Protein AF-A0AAU8L8Z5-F1 (afdb_monomer_lite)

Foldseek 3Di:
DDDPVVVVVVVVVVVVVVLLVVLVVWDPQCSVLLVQLAAQDAPVSNVVSLVVSLVSQLVVFDFPADADPVGPATFGARSGQRDAFPDPPDDHARRPPRNVCQCVVPPVHPHDPSSVVSVVNNVVNNVVVVVVVD

Sequence (134 aa):
MRSHENIIEDLKEELQVVYNEVLELAPQAFQEKLSLCSFNATKQEYILKKKELIDFILQKVEICQEPNDYQVSPRGYCPLCYRGADNAYDEGFIISEGLIRHLKGSHGARQCTIIKALDKIAQYYINLQKAKNA

pLDDT: mean 87.59, std 6.53, range [64.5, 95.56]

Radius of gyration: 17.77 Å; chains: 1; bounding box: 52×29×51 Å

Structure (mmCIF, N/CA/C/O backbone):
data_AF-A0AAU8L8Z5-F1
#
_entry.id   AF-A0AAU8L8Z5-F1
#
loop_
_atom_site.group_PDB
_atom_site.id
_atom_site.type_symbol
_atom_site.label_atom_id
_atom_site.label_alt_id
_atom_site.label_comp_id
_atom_site.label_asym_id
_atom_site.label_entity_id
_atom_site.label_seq_id
_atom_site.pdbx_PDB_ins_code
_atom_site.Cartn_x
_atom_site.Cartn_y
_atom_site.Cartn_z
_atom_site.occupancy
_atom_site.B_iso_or_equiv
_atom_site.auth_seq_id
_atom_site.auth_comp_id
_atom_site.auth_asym_id
_atom_site.auth_atom_id
_atom_site.pdbx_PDB_model_num
ATOM 1 N N . MET A 1 1 ? -34.980 -7.256 17.657 1.00 64.81 1 MET A N 1
ATOM 2 C CA . MET A 1 1 ? -34.322 -6.224 16.826 1.00 64.81 1 MET A CA 1
ATOM 3 C C . MET A 1 1 ? -32.893 -6.110 17.335 1.00 64.81 1 MET A C 1
ATOM 5 O O . MET A 1 1 ? -32.749 -5.924 18.537 1.00 64.81 1 MET A O 1
ATOM 9 N N . ARG A 1 2 ? -31.859 -6.348 16.512 1.00 72.94 2 ARG A N 1
ATOM 10 C CA . ARG A 1 2 ? -30.469 -6.144 16.973 1.00 72.94 2 ARG A CA 1
ATOM 11 C C . ARG A 1 2 ? -30.281 -4.658 17.295 1.00 72.94 2 ARG A C 1
ATOM 13 O O . ARG A 1 2 ? -30.848 -3.820 16.595 1.00 72.94 2 ARG A O 1
ATOM 20 N N . SER A 1 3 ? -29.545 -4.339 18.359 1.00 89.25 3 SER A N 1
ATOM 21 C CA . SER A 1 3 ? -29.152 -2.953 18.625 1.00 89.25 3 SER A CA 1
ATOM 22 C C . SER A 1 3 ? -28.206 -2.477 17.519 1.00 89.25 3 SER A C 1
ATOM 24 O O . SER A 1 3 ? -27.497 -3.281 16.909 1.00 89.25 3 SER A O 1
ATOM 26 N N . HIS A 1 4 ? -28.180 -1.171 17.254 1.00 88.00 4 HIS A N 1
ATOM 27 C CA . HIS A 1 4 ? -27.231 -0.602 16.293 1.00 88.00 4 HIS A CA 1
ATOM 28 C C . HIS A 1 4 ? -25.774 -0.871 16.693 1.00 88.00 4 HIS A C 1
ATOM 30 O O . HIS A 1 4 ? -24.934 -1.063 15.823 1.00 88.00 4 HIS A O 1
ATOM 36 N N . GLU A 1 5 ? -25.486 -0.940 17.993 1.00 87.50 5 GLU A N 1
ATOM 37 C CA . GLU A 1 5 ? -24.156 -1.267 18.513 1.00 87.50 5 GLU A CA 1
ATOM 38 C C . GLU A 1 5 ? -23.725 -2.682 18.122 1.00 87.50 5 GLU A C 1
ATOM 40 O O . GLU A 1 5 ? -22.620 -2.850 17.615 1.00 87.50 5 GLU A O 1
ATOM 45 N N . ASN A 1 6 ? -24.617 -3.672 18.238 1.00 89.75 6 ASN A N 1
ATOM 46 C CA . ASN A 1 6 ? -24.307 -5.042 17.824 1.00 89.75 6 ASN A CA 1
ATOM 47 C C . ASN A 1 6 ? -24.039 -5.120 16.314 1.00 89.75 6 ASN A C 1
ATOM 49 O O . ASN A 1 6 ? -23.115 -5.796 15.892 1.00 89.75 6 ASN A O 1
ATOM 53 N N . ILE A 1 7 ? -24.802 -4.379 15.500 1.00 92.38 7 ILE A N 1
ATOM 54 C CA . ILE A 1 7 ? -24.587 -4.333 14.044 1.00 92.38 7 ILE A CA 1
ATOM 55 C C . ILE A 1 7 ? -23.227 -3.703 13.705 1.00 92.38 7 ILE A C 1
ATOM 57 O O . ILE A 1 7 ? -22.555 -4.146 12.780 1.00 92.38 7 ILE A O 1
ATOM 61 N N . ILE A 1 8 ? -22.815 -2.662 14.433 1.00 88.06 8 ILE A N 1
ATOM 62 C CA . ILE A 1 8 ? -21.524 -2.001 14.207 1.00 88.06 8 ILE A CA 1
ATOM 63 C C . ILE A 1 8 ? -20.359 -2.927 14.563 1.00 88.06 8 ILE A C 1
ATOM 65 O O . ILE A 1 8 ? -19.369 -2.933 13.834 1.00 88.06 8 ILE A O 1
ATOM 69 N N . GLU A 1 9 ? -20.452 -3.681 15.660 1.00 87.25 9 GLU A N 1
ATOM 70 C CA . GLU A 1 9 ? -19.409 -4.647 16.024 1.00 87.25 9 GLU A CA 1
ATOM 71 C C . GLU A 1 9 ? -19.339 -5.803 15.018 1.00 87.25 9 GLU A C 1
ATOM 73 O O . GLU A 1 9 ? -18.253 -6.067 14.507 1.00 87.25 9 GLU A O 1
ATOM 78 N N . ASP A 1 10 ? -20.481 -6.375 14.617 1.00 90.12 10 ASP A N 1
ATOM 79 C CA . ASP A 1 10 ? -20.540 -7.420 13.583 1.00 90.12 10 ASP A CA 1
ATOM 80 C C . ASP A 1 10 ? -19.846 -6.950 12.280 1.00 90.12 10 ASP A C 1
ATOM 82 O O . ASP A 1 10 ? -18.988 -7.635 11.725 1.00 90.12 10 ASP A O 1
ATOM 86 N N . LEU A 1 11 ? -20.139 -5.726 11.816 1.00 90.00 11 LEU A N 1
ATOM 87 C CA . LEU A 1 11 ? -19.532 -5.164 10.600 1.00 90.00 11 LEU A CA 1
ATOM 88 C C . LEU A 1 11 ? -18.022 -4.915 10.725 1.00 90.00 11 LEU A C 1
ATOM 90 O O . LEU A 1 11 ? -17.305 -4.957 9.723 1.00 90.00 11 LEU A O 1
ATOM 94 N N . LYS A 1 12 ? -17.518 -4.616 11.928 1.00 84.94 12 LYS A N 1
ATOM 95 C CA . LYS A 1 12 ? -16.073 -4.460 12.156 1.00 84.94 12 LYS A CA 1
ATOM 96 C C . LYS A 1 12 ? -15.363 -5.801 12.064 1.00 84.94 12 LYS A C 1
ATOM 98 O O . LYS A 1 12 ? -14.292 -5.862 11.463 1.00 84.94 12 LYS A O 1
ATOM 103 N N . GLU A 1 13 ? -15.949 -6.844 12.644 1.00 88.19 13 GLU A N 1
ATOM 104 C CA . GLU A 1 13 ? -15.423 -8.205 12.551 1.00 88.19 13 GLU A CA 1
ATOM 105 C C . GLU A 1 13 ? -15.405 -8.676 11.093 1.00 88.19 13 GLU A C 1
ATOM 107 O O . GLU A 1 13 ? -14.364 -9.122 10.610 1.00 88.19 13 GLU A O 1
ATOM 112 N N . GLU A 1 14 ? -16.495 -8.467 10.348 1.00 90.81 14 GLU A N 1
ATOM 113 C CA . GLU A 1 14 ? -16.554 -8.782 8.915 1.00 90.81 14 GLU A CA 1
ATOM 114 C C . GLU A 1 14 ? -15.492 -8.018 8.108 1.00 90.81 14 GLU A C 1
ATOM 116 O O . GLU A 1 14 ? -14.771 -8.610 7.302 1.00 90.81 14 GLU A O 1
ATOM 121 N N . LEU A 1 15 ? -15.326 -6.711 8.348 1.00 86.94 15 LEU A N 1
ATOM 122 C CA . LEU A 1 15 ? -14.300 -5.914 7.670 1.00 86.94 15 LEU A CA 1
ATOM 123 C C . LEU A 1 15 ? -12.883 -6.407 7.990 1.00 86.94 15 LEU A C 1
ATOM 125 O O . LEU A 1 15 ? -12.012 -6.385 7.118 1.00 86.94 15 LEU A O 1
ATOM 129 N N . GLN A 1 16 ? -12.642 -6.841 9.228 1.00 85.25 16 GLN A N 1
ATOM 130 C CA . GLN A 1 16 ? -11.355 -7.384 9.648 1.00 85.25 16 GLN A CA 1
ATOM 131 C C . GLN A 1 16 ? -11.038 -8.698 8.924 1.00 85.25 16 GLN A C 1
ATOM 133 O O . GLN A 1 16 ? -9.897 -8.890 8.498 1.00 85.25 16 GLN A O 1
ATOM 138 N N . VAL A 1 17 ? -12.032 -9.575 8.752 1.00 88.25 17 VAL A N 1
ATOM 139 C CA . VAL A 1 17 ? -11.889 -10.822 7.985 1.00 88.25 17 VAL A CA 1
ATOM 140 C C . VAL A 1 17 ? -11.570 -10.513 6.525 1.00 88.25 17 VAL A C 1
ATOM 142 O O . VAL A 1 17 ? -10.542 -10.965 6.026 1.00 88.25 17 VAL A O 1
ATOM 145 N N . VAL A 1 18 ? -12.369 -9.660 5.875 1.00 88.00 18 VAL A N 1
ATOM 146 C CA . VAL A 1 18 ? -12.146 -9.266 4.473 1.00 88.00 18 VAL A CA 1
ATOM 147 C C . VAL A 1 18 ? -10.765 -8.641 4.284 1.00 88.00 18 VAL A C 1
ATOM 149 O O . VAL A 1 18 ? -10.084 -8.914 3.299 1.00 88.00 18 VAL A O 1
ATOM 152 N N . TYR A 1 19 ? -10.315 -7.810 5.226 1.00 85.50 19 TYR A N 1
ATOM 153 C CA . TYR A 1 19 ? -8.972 -7.242 5.172 1.00 85.50 19 TYR A CA 1
ATOM 154 C C . TYR A 1 19 ? -7.889 -8.324 5.204 1.00 85.50 19 TYR A C 1
ATOM 156 O O . TYR A 1 19 ? -6.961 -8.269 4.400 1.00 85.50 19 TYR A O 1
ATOM 164 N N . ASN A 1 20 ? -8.006 -9.302 6.104 1.00 85.06 20 ASN A N 1
ATOM 165 C CA . ASN A 1 20 ? -7.034 -10.387 6.218 1.00 85.06 20 ASN A CA 1
ATOM 166 C C . ASN A 1 20 ? -7.005 -11.252 4.947 1.00 85.06 20 ASN A C 1
ATOM 168 O O . ASN A 1 20 ? -5.923 -11.543 4.449 1.00 85.06 20 ASN A O 1
ATOM 172 N N . GLU A 1 21 ? -8.160 -11.572 4.362 1.00 86.88 21 GLU A N 1
ATOM 173 C CA . GLU A 1 21 ? -8.231 -12.306 3.090 1.00 86.88 21 GLU A CA 1
ATOM 174 C C . GLU A 1 21 ? -7.595 -11.516 1.936 1.00 86.88 21 GLU A C 1
ATOM 176 O O . GLU A 1 21 ? -6.820 -12.050 1.145 1.00 86.88 21 GLU A O 1
ATOM 181 N N . VAL A 1 22 ? -7.855 -10.207 1.855 1.00 81.00 22 VAL A N 1
ATOM 182 C CA . VAL A 1 22 ? -7.222 -9.341 0.847 1.00 81.00 22 VAL A CA 1
ATOM 183 C C . VAL A 1 22 ? -5.707 -9.262 1.049 1.00 81.00 22 VAL A C 1
ATOM 185 O O . VAL A 1 22 ? -4.968 -9.182 0.065 1.00 81.00 22 VAL A O 1
ATOM 188 N N . LEU A 1 23 ? -5.224 -9.299 2.295 1.00 83.62 23 LEU A N 1
ATOM 189 C CA . LEU A 1 23 ? -3.792 -9.394 2.568 1.00 83.62 23 LEU A CA 1
ATOM 190 C C . LEU A 1 23 ? -3.205 -10.714 2.073 1.00 83.62 23 LEU A C 1
ATOM 192 O O . LEU A 1 23 ? -2.121 -10.689 1.499 1.00 83.62 23 LEU A O 1
ATOM 196 N N . GLU A 1 24 ? -3.899 -11.837 2.237 1.00 85.06 24 GLU A N 1
ATOM 197 C CA . GLU A 1 24 ? -3.442 -13.132 1.713 1.00 85.06 24 GLU A CA 1
ATOM 198 C C . GLU A 1 24 ? -3.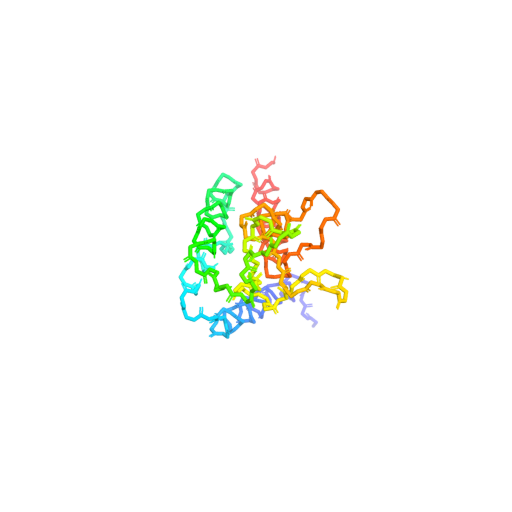376 -13.155 0.179 1.00 85.06 24 GLU A C 1
ATOM 200 O O . GLU A 1 24 ? -2.496 -13.800 -0.392 1.00 85.06 24 GLU A O 1
ATOM 205 N N . LEU A 1 25 ? -4.249 -12.399 -0.494 1.00 83.94 25 LEU A N 1
ATOM 206 C CA . LEU A 1 25 ? -4.207 -12.208 -1.948 1.00 83.94 25 LEU A CA 1
ATOM 207 C C . LEU A 1 25 ? -3.101 -11.249 -2.407 1.00 83.94 25 LEU A C 1
ATOM 209 O O . LEU A 1 25 ? -2.754 -11.231 -3.592 1.00 83.94 25 LEU A O 1
ATOM 213 N N . ALA A 1 26 ? -2.550 -10.431 -1.507 1.00 82.69 26 ALA A N 1
ATOM 214 C CA . ALA A 1 26 ? -1.417 -9.582 -1.839 1.00 82.69 26 ALA A CA 1
ATOM 215 C C . ALA A 1 26 ? -0.170 -10.446 -2.098 1.00 82.69 26 ALA A C 1
ATOM 217 O O . ALA A 1 26 ? -0.020 -11.520 -1.501 1.00 82.69 26 ALA A O 1
ATOM 218 N N . PRO A 1 27 ? 0.772 -9.987 -2.943 1.00 84.62 27 PRO A N 1
ATOM 219 C CA . PRO A 1 27 ? 1.955 -10.781 -3.241 1.00 84.62 27 PRO A CA 1
ATOM 220 C C . PRO A 1 27 ? 2.727 -11.060 -1.952 1.00 84.62 27 PRO A C 1
ATOM 222 O O . PRO A 1 27 ? 2.938 -10.146 -1.151 1.00 84.62 27 PRO A O 1
ATOM 225 N N . GLN A 1 28 ? 3.159 -12.312 -1.765 1.00 86.12 28 GLN A N 1
ATOM 226 C CA . GLN A 1 28 ? 3.724 -12.815 -0.505 1.00 86.12 28 GLN A CA 1
ATOM 227 C C . GLN A 1 28 ? 4.809 -11.898 0.078 1.00 86.12 28 GLN A C 1
ATOM 229 O O . GLN A 1 28 ? 4.849 -11.661 1.283 1.00 86.12 28 GLN A O 1
ATOM 234 N N . ALA A 1 29 ? 5.640 -11.310 -0.788 1.00 87.94 29 ALA A N 1
ATOM 235 C CA . ALA A 1 29 ? 6.695 -10.375 -0.406 1.00 87.94 29 ALA A CA 1
ATOM 236 C C . ALA A 1 29 ? 6.195 -9.151 0.388 1.00 87.94 29 ALA A C 1
ATOM 238 O O . ALA A 1 29 ? 6.965 -8.576 1.150 1.00 87.94 29 ALA A O 1
ATOM 239 N N . PHE A 1 30 ? 4.935 -8.740 0.223 1.00 89.38 30 PHE A N 1
ATOM 240 C CA . PHE A 1 30 ? 4.359 -7.554 0.860 1.00 89.38 30 PHE A CA 1
ATOM 241 C C . PHE A 1 30 ? 3.471 -7.864 2.067 1.00 89.38 30 PHE A C 1
ATOM 243 O O . PHE A 1 30 ? 3.167 -6.939 2.818 1.00 89.38 30 PHE A O 1
ATOM 250 N N . GLN A 1 31 ? 3.067 -9.119 2.282 1.00 88.62 31 GLN A N 1
ATOM 251 C CA . GLN A 1 31 ? 2.063 -9.480 3.293 1.00 88.62 31 GLN A CA 1
ATOM 252 C C . GLN A 1 31 ? 2.462 -9.034 4.704 1.00 88.62 31 GLN A C 1
ATOM 254 O O . GLN A 1 31 ? 1.677 -8.377 5.386 1.00 88.62 31 GLN A O 1
ATOM 259 N N . GLU A 1 32 ? 3.708 -9.296 5.110 1.00 87.62 32 GLU A N 1
ATOM 260 C CA . GLU A 1 32 ? 4.236 -8.874 6.414 1.00 87.62 32 GLU A CA 1
ATOM 261 C C . GLU A 1 32 ? 4.221 -7.343 6.565 1.00 87.62 32 GLU A C 1
ATOM 263 O O . GLU A 1 32 ? 3.765 -6.802 7.568 1.00 87.62 32 GLU A O 1
ATOM 268 N N . LYS A 1 33 ? 4.676 -6.600 5.549 1.00 88.44 33 LYS A N 1
ATOM 269 C CA . LYS A 1 33 ? 4.725 -5.131 5.625 1.00 88.44 33 LYS A CA 1
ATOM 270 C C . LYS A 1 33 ? 3.334 -4.496 5.605 1.00 88.44 33 LYS A C 1
ATOM 272 O O . LYS A 1 33 ? 3.117 -3.477 6.263 1.00 88.44 33 LYS A O 1
ATOM 277 N N . LEU A 1 34 ? 2.390 -5.094 4.882 1.00 86.56 34 LEU A N 1
ATOM 278 C CA . LEU A 1 34 ? 1.003 -4.643 4.838 1.00 86.56 34 LEU A CA 1
ATOM 279 C C . LEU A 1 34 ? 0.264 -4.949 6.150 1.00 86.56 34 LEU A C 1
ATOM 281 O O . LEU A 1 34 ? -0.460 -4.086 6.648 1.00 86.56 34 LEU A O 1
ATOM 285 N N . SER A 1 35 ? 0.485 -6.119 6.759 1.00 83.88 35 SER A N 1
ATOM 286 C CA . SER A 1 35 ? -0.131 -6.476 8.046 1.00 83.88 35 SER A CA 1
ATOM 287 C C . SER A 1 35 ? 0.329 -5.562 9.183 1.00 83.88 35 SER A C 1
ATOM 289 O O . SER A 1 35 ? -0.451 -5.240 10.078 1.00 83.88 35 SER A O 1
ATOM 291 N N . LEU A 1 36 ? 1.559 -5.046 9.117 1.00 80.69 36 LEU A N 1
ATOM 292 C CA . LEU A 1 36 ? 2.067 -4.082 10.091 1.00 80.69 36 LEU A CA 1
ATOM 293 C C . LEU A 1 36 ? 1.354 -2.723 10.015 1.00 80.69 36 LEU A C 1
ATOM 295 O O . LEU A 1 36 ? 1.229 -2.054 11.044 1.00 80.69 36 LEU A O 1
ATOM 299 N N . CYS A 1 37 ? 0.854 -2.327 8.841 1.00 76.31 37 CYS A N 1
ATOM 300 C CA . CYS A 1 37 ? 0.147 -1.060 8.608 1.00 76.31 37 CYS A CA 1
ATOM 301 C C . CYS A 1 37 ? -1.340 -1.089 9.028 1.00 76.31 37 CYS A C 1
ATOM 303 O O . CYS A 1 37 ? -2.117 -0.237 8.597 1.00 76.31 37 CYS A O 1
ATOM 305 N N . SER A 1 38 ? -1.736 -2.077 9.833 1.00 70.88 38 SER A N 1
ATOM 306 C CA . SER A 1 38 ? -3.126 -2.421 10.129 1.00 70.88 38 SER A CA 1
ATOM 307 C C . SER A 1 38 ? -3.762 -1.619 11.279 1.00 70.88 38 SER A C 1
ATOM 309 O O . SER A 1 38 ? -3.237 -0.617 11.775 1.00 70.88 38 SER A O 1
ATOM 311 N N . PHE A 1 39 ? -4.964 -2.067 11.640 1.00 73.31 39 PHE A N 1
ATOM 312 C CA . PHE A 1 39 ? -5.865 -1.578 12.675 1.00 73.31 39 PHE A CA 1
ATOM 313 C C . PHE A 1 39 ? -5.148 -1.202 13.990 1.00 73.31 39 PHE A C 1
ATOM 315 O O . PHE A 1 39 ? -4.212 -1.864 14.425 1.00 73.31 39 PHE A O 1
ATOM 322 N N . ASN A 1 40 ? -5.629 -0.145 14.656 1.00 75.00 40 ASN A N 1
ATOM 323 C CA . ASN A 1 40 ? -5.149 0.361 15.956 1.00 75.00 40 ASN A CA 1
ATOM 324 C C . ASN A 1 40 ? -3.753 1.017 16.020 1.00 75.00 40 ASN A C 1
ATOM 326 O O . ASN A 1 40 ? -3.339 1.403 17.113 1.00 75.00 40 ASN A O 1
ATOM 330 N N . ALA A 1 41 ? -3.047 1.231 14.907 1.00 80.75 41 ALA A N 1
ATOM 331 C CA . ALA A 1 41 ? -1.805 2.007 14.938 1.00 80.75 41 ALA A CA 1
ATOM 332 C C . ALA A 1 41 ? -2.048 3.464 15.386 1.00 80.75 41 ALA A C 1
ATOM 334 O O . ALA A 1 41 ? -2.990 4.124 14.935 1.00 80.75 41 ALA A O 1
ATOM 335 N N . THR A 1 42 ? -1.161 3.998 16.226 1.00 87.81 42 THR A N 1
ATOM 336 C CA . THR A 1 42 ? -1.097 5.444 16.468 1.00 87.81 42 THR A CA 1
ATOM 337 C C . THR A 1 42 ? -0.696 6.182 15.190 1.00 87.81 42 THR A C 1
ATOM 339 O O . THR A 1 42 ? -0.145 5.613 14.241 1.00 87.81 42 THR A O 1
ATOM 342 N N . LYS A 1 43 ? -0.915 7.503 15.165 1.00 89.56 43 LYS A N 1
ATOM 343 C CA . LYS A 1 43 ? -0.523 8.330 14.016 1.00 89.56 43 LYS A CA 1
ATOM 344 C C . LYS A 1 43 ? 0.976 8.221 13.714 1.00 89.56 43 LYS A C 1
ATOM 346 O O . LYS A 1 43 ? 1.337 8.123 12.543 1.00 89.56 43 LYS A O 1
ATOM 351 N N . GLN A 1 44 ? 1.837 8.258 14.733 1.00 90.50 44 GLN A N 1
ATOM 352 C CA . GLN A 1 44 ? 3.286 8.158 14.540 1.00 90.50 44 GLN A CA 1
ATOM 353 C C . GLN A 1 44 ? 3.698 6.785 13.999 1.00 90.50 44 GLN A C 1
ATOM 355 O O . GLN A 1 44 ? 4.453 6.722 13.029 1.00 90.50 44 GLN A O 1
ATOM 360 N N . GLU A 1 45 ? 3.176 5.702 14.579 1.00 90.62 45 GLU A N 1
ATOM 361 C CA . GLU A 1 45 ? 3.488 4.339 14.134 1.00 90.62 45 GLU A CA 1
ATOM 362 C C . GLU A 1 45 ? 3.065 4.114 12.686 1.00 90.62 45 GLU A C 1
ATOM 364 O O . GLU A 1 45 ? 3.838 3.575 11.896 1.00 90.62 45 GLU A O 1
ATOM 369 N N . TYR A 1 46 ? 1.867 4.572 12.314 1.00 91.12 46 TYR A N 1
ATOM 370 C CA . TYR A 1 46 ? 1.383 4.434 10.947 1.00 91.12 46 TYR A CA 1
ATOM 371 C C . TYR A 1 46 ? 2.278 5.171 9.943 1.00 91.12 46 TYR A C 1
ATOM 373 O O . TYR A 1 46 ? 2.628 4.617 8.903 1.00 91.12 46 TYR A O 1
ATOM 381 N N . ILE A 1 47 ? 2.702 6.401 10.256 1.00 91.38 47 ILE A N 1
ATOM 382 C CA . ILE A 1 47 ? 3.600 7.174 9.385 1.00 91.38 47 ILE A CA 1
ATOM 383 C C . ILE A 1 47 ? 4.929 6.440 9.176 1.00 91.38 47 ILE A C 1
ATOM 385 O O . ILE A 1 47 ? 5.407 6.363 8.041 1.00 91.38 47 ILE A O 1
ATOM 389 N N . LEU A 1 48 ? 5.515 5.905 10.251 1.00 92.94 48 LEU A N 1
ATOM 390 C CA . LEU A 1 48 ? 6.786 5.185 10.187 1.00 92.94 48 LEU A CA 1
ATOM 391 C C . LEU A 1 48 ? 6.658 3.919 9.332 1.00 92.94 48 LEU A C 1
ATOM 393 O O . LEU A 1 48 ? 7.387 3.759 8.355 1.00 92.94 48 LEU A O 1
ATOM 397 N N . LYS A 1 49 ? 5.668 3.075 9.629 1.00 92.12 49 LYS A N 1
ATOM 398 C CA . LYS A 1 49 ? 5.437 1.818 8.906 1.00 92.12 49 LYS A CA 1
ATOM 399 C C . LYS A 1 49 ? 5.079 2.045 7.439 1.00 92.12 49 LYS A C 1
ATOM 401 O O . LYS A 1 49 ? 5.563 1.329 6.567 1.00 92.12 49 LYS A O 1
ATOM 406 N N . LYS A 1 50 ? 4.301 3.090 7.133 1.00 92.88 50 LYS A N 1
ATOM 407 C CA . LYS A 1 50 ? 4.001 3.484 5.749 1.00 92.88 50 LYS A CA 1
ATOM 408 C C . LYS A 1 50 ? 5.265 3.888 4.994 1.00 92.88 50 LYS A C 1
ATOM 410 O O . LYS A 1 50 ? 5.397 3.555 3.819 1.00 92.88 50 LYS A O 1
ATOM 415 N N . LYS A 1 51 ? 6.185 4.612 5.639 1.00 93.62 51 LYS A N 1
ATOM 416 C CA . LYS A 1 51 ? 7.473 4.961 5.030 1.00 93.62 51 LYS A CA 1
ATOM 417 C C . LYS A 1 51 ? 8.280 3.699 4.719 1.00 93.62 51 LYS A C 1
ATOM 419 O O . LYS A 1 51 ? 8.696 3.538 3.579 1.00 93.62 51 LYS A O 1
ATOM 424 N N . GLU A 1 52 ? 8.416 2.791 5.683 1.00 93.69 52 GLU A N 1
ATOM 425 C CA . GLU A 1 52 ? 9.120 1.516 5.489 1.00 93.69 52 GLU A CA 1
ATOM 426 C C . GLU A 1 52 ? 8.505 0.669 4.367 1.00 93.69 52 GLU A C 1
ATOM 428 O O . GLU A 1 52 ? 9.229 0.095 3.557 1.00 93.69 52 GLU A O 1
ATOM 433 N N . LEU A 1 53 ? 7.173 0.620 4.283 1.00 93.12 53 LEU A N 1
ATOM 434 C CA . LEU A 1 53 ? 6.465 -0.053 3.198 1.00 93.12 53 LEU A CA 1
ATOM 435 C C . LEU A 1 53 ? 6.784 0.584 1.839 1.00 93.12 53 LEU A C 1
ATOM 437 O O . LEU A 1 53 ? 7.046 -0.136 0.881 1.00 93.12 53 LEU A O 1
ATOM 441 N N . ILE A 1 54 ? 6.776 1.916 1.738 1.00 94.25 54 ILE A N 1
ATOM 442 C CA . ILE A 1 54 ? 7.125 2.617 0.493 1.00 94.25 54 ILE A CA 1
ATOM 443 C C . ILE A 1 54 ? 8.566 2.303 0.085 1.00 94.25 54 ILE A C 1
ATOM 445 O O . ILE A 1 54 ? 8.797 1.956 -1.072 1.0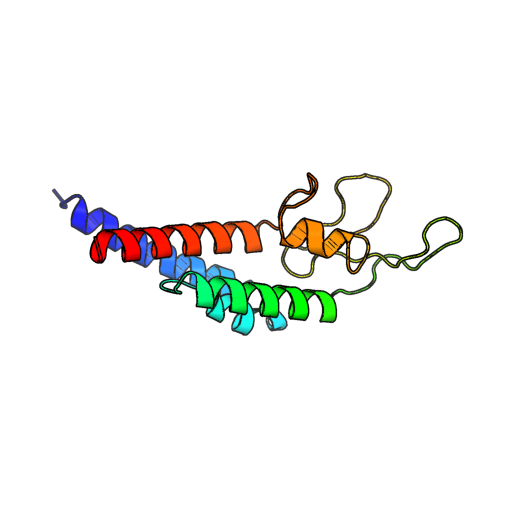0 94.25 54 ILE A O 1
ATOM 449 N N . ASP A 1 55 ? 9.509 2.380 1.021 1.00 94.62 55 ASP A N 1
ATOM 450 C CA . ASP A 1 55 ? 10.919 2.089 0.757 1.00 94.62 55 ASP A CA 1
ATOM 451 C C . ASP A 1 55 ? 11.098 0.631 0.297 1.00 94.62 55 ASP A C 1
ATOM 453 O O . ASP A 1 55 ? 11.809 0.363 -0.671 1.00 94.62 55 ASP A O 1
ATOM 457 N N . PHE A 1 56 ? 10.374 -0.309 0.912 1.00 94.62 56 PHE A N 1
ATOM 458 C CA . PHE A 1 56 ? 10.361 -1.712 0.502 1.00 94.62 56 PHE A CA 1
ATOM 459 C C . PHE A 1 56 ? 9.772 -1.917 -0.903 1.00 94.62 56 PHE A C 1
ATOM 461 O O . PHE A 1 56 ? 10.334 -2.660 -1.704 1.00 94.62 56 PHE A O 1
ATOM 468 N N . ILE A 1 57 ? 8.678 -1.232 -1.248 1.00 93.94 57 ILE A N 1
ATOM 469 C CA . ILE A 1 57 ? 8.084 -1.297 -2.594 1.00 93.94 57 ILE A CA 1
ATOM 470 C C . ILE A 1 57 ? 9.068 -0.808 -3.655 1.00 93.94 57 ILE A C 1
ATOM 472 O O . ILE A 1 57 ? 9.188 -1.431 -4.707 1.00 93.94 57 ILE A O 1
ATOM 476 N N . LEU A 1 58 ? 9.792 0.278 -3.379 1.00 93.50 58 LEU A N 1
ATOM 477 C CA . LEU A 1 58 ? 10.790 0.813 -4.306 1.00 93.50 58 LEU A CA 1
ATOM 478 C C . LEU A 1 58 ? 11.949 -0.160 -4.552 1.00 93.50 58 LEU A C 1
ATOM 480 O O . LEU A 1 58 ? 12.526 -0.138 -5.631 1.00 93.50 58 LEU A O 1
ATOM 484 N N . GLN A 1 59 ? 12.273 -1.030 -3.593 1.00 93.81 59 GLN A N 1
ATOM 485 C CA . GLN A 1 59 ? 13.292 -2.075 -3.762 1.00 93.81 59 GLN A CA 1
ATOM 486 C C . GLN A 1 59 ? 12.790 -3.295 -4.545 1.00 93.81 59 GLN A C 1
ATOM 488 O O . GLN A 1 59 ? 13.591 -4.124 -4.970 1.00 93.81 59 GLN A O 1
ATOM 493 N N . LYS A 1 60 ? 11.470 -3.445 -4.688 1.00 93.56 60 LYS A N 1
ATOM 494 C CA . LYS A 1 60 ? 10.820 -4.605 -5.316 1.00 93.56 60 LYS A CA 1
ATOM 495 C C . LYS A 1 60 ? 10.196 -4.289 -6.669 1.00 93.56 60 LYS A C 1
ATOM 497 O O . LYS A 1 60 ? 9.566 -5.163 -7.253 1.00 93.56 60 LYS A O 1
ATOM 502 N N . VAL A 1 61 ? 10.319 -3.053 -7.147 1.00 94.12 61 VAL A N 1
ATOM 503 C CA . VAL A 1 61 ? 9.811 -2.686 -8.466 1.00 94.12 61 VAL A CA 1
ATOM 504 C C . VAL A 1 61 ? 10.653 -3.341 -9.553 1.00 94.12 61 VAL A C 1
ATOM 506 O O . VAL A 1 61 ? 11.874 -3.209 -9.576 1.00 94.12 61 VAL A O 1
ATOM 509 N N . GLU A 1 62 ? 9.979 -4.046 -10.451 1.00 91.94 62 GLU A N 1
ATOM 510 C CA . GLU A 1 62 ? 10.583 -4.594 -11.659 1.00 91.94 62 GLU A CA 1
ATOM 511 C C . GLU A 1 62 ? 10.523 -3.553 -12.778 1.00 91.94 62 GLU A C 1
ATOM 513 O O . GLU A 1 62 ? 9.540 -2.814 -12.912 1.00 91.94 62 GLU A O 1
ATOM 518 N N . ILE A 1 63 ? 11.593 -3.486 -13.570 1.00 92.56 63 ILE A N 1
ATOM 519 C CA . ILE A 1 63 ? 11.677 -2.594 -14.725 1.00 92.56 63 ILE A CA 1
ATOM 520 C C . ILE A 1 63 ? 10.826 -3.191 -15.851 1.00 92.56 63 ILE A C 1
ATOM 522 O O . ILE A 1 63 ? 11.060 -4.320 -16.273 1.00 92.56 63 ILE A O 1
ATOM 526 N N . CYS A 1 64 ? 9.845 -2.433 -16.342 1.00 90.50 64 CYS A N 1
ATOM 527 C CA . CYS A 1 64 ? 9.099 -2.757 -17.563 1.00 90.50 64 CYS A CA 1
ATOM 528 C C . CYS A 1 64 ? 9.620 -1.998 -18.785 1.00 90.50 64 CYS A C 1
ATOM 530 O O . CYS A 1 64 ? 9.416 -2.443 -19.907 1.00 90.50 64 CYS A O 1
ATOM 532 N N . GLN A 1 65 ? 10.303 -0.870 -18.578 1.00 89.00 65 GLN A N 1
ATOM 533 C CA . GLN A 1 65 ? 10.866 -0.069 -19.658 1.00 89.00 65 GLN A CA 1
ATOM 534 C C . GLN A 1 65 ? 12.212 0.522 -19.230 1.00 89.00 65 GLN A C 1
ATOM 536 O O . GLN A 1 65 ? 12.293 1.273 -18.254 1.00 89.00 65 GLN A O 1
ATOM 541 N N . GLU A 1 66 ? 13.262 0.185 -19.977 1.00 89.19 66 GLU A N 1
ATOM 542 C CA . GLU A 1 66 ? 14.604 0.736 -19.786 1.00 89.19 66 GLU A CA 1
ATOM 543 C C . GLU A 1 66 ? 14.695 2.192 -20.283 1.00 89.19 66 GLU A C 1
ATOM 545 O O . GLU A 1 66 ? 13.896 2.612 -21.132 1.00 89.19 66 GLU A O 1
ATOM 550 N N . PRO A 1 67 ? 15.668 2.976 -19.784 1.00 87.69 67 PRO A N 1
ATOM 551 C CA . PRO A 1 67 ? 15.951 4.308 -20.298 1.00 87.69 67 PRO A CA 1
ATOM 552 C C . PRO A 1 67 ? 16.230 4.302 -21.808 1.00 87.69 67 PRO A C 1
ATOM 554 O O . PRO A 1 67 ? 16.799 3.356 -22.351 1.00 87.69 67 PRO A O 1
ATOM 557 N N . ASN A 1 68 ? 15.874 5.392 -22.482 1.00 84.81 68 ASN A N 1
ATOM 558 C CA . ASN A 1 68 ? 16.175 5.628 -23.895 1.00 84.81 68 ASN A CA 1
ATOM 559 C C . ASN A 1 68 ? 16.608 7.086 -24.120 1.00 84.81 68 ASN A C 1
ATOM 561 O O . ASN A 1 68 ? 16.659 7.875 -23.176 1.00 84.81 68 ASN A O 1
ATOM 565 N N . ASP A 1 69 ? 16.874 7.460 -25.372 1.00 85.31 69 ASP A N 1
ATOM 566 C CA . ASP A 1 69 ? 17.372 8.794 -25.746 1.00 85.31 69 ASP A CA 1
ATOM 567 C C . ASP A 1 69 ? 16.490 9.965 -25.259 1.00 85.31 69 ASP A C 1
ATOM 569 O O . ASP A 1 69 ? 16.969 11.091 -25.126 1.00 85.31 69 ASP A O 1
ATOM 573 N N . TYR A 1 70 ? 15.211 9.713 -24.959 1.00 78.94 70 TYR A N 1
ATOM 574 C CA . TYR A 1 70 ? 14.238 10.710 -24.500 1.00 78.94 70 TYR A CA 1
ATOM 575 C C . TYR A 1 70 ? 13.825 10.542 -23.029 1.00 78.94 70 TYR A C 1
ATOM 577 O O . TYR A 1 70 ? 13.221 11.449 -22.452 1.00 78.94 70 TYR A O 1
ATOM 585 N N . GLN A 1 71 ? 14.126 9.400 -22.406 1.00 77.62 71 GLN A N 1
ATOM 586 C CA . GLN A 1 71 ? 13.784 9.087 -21.019 1.00 77.62 71 GLN A CA 1
ATOM 587 C C . GLN A 1 71 ? 15.007 8.556 -20.279 1.00 77.62 71 GLN A C 1
ATOM 589 O O . GLN A 1 71 ? 15.414 7.416 -20.456 1.00 77.62 71 GLN A O 1
ATOM 594 N N . VAL A 1 72 ? 15.551 9.380 -19.384 1.00 84.19 72 VAL A N 1
ATOM 595 C CA . VAL A 1 72 ? 16.770 9.078 -18.613 1.00 84.19 72 VAL A CA 1
ATOM 596 C C . VAL A 1 72 ? 16.561 8.129 -17.428 1.00 84.19 72 VAL A C 1
ATOM 598 O O . VAL A 1 72 ? 17.539 7.663 -16.849 1.00 84.19 72 VAL A O 1
ATOM 601 N N . SER A 1 73 ? 15.313 7.833 -17.059 1.00 87.88 73 SER A N 1
ATOM 602 C CA . SER A 1 73 ? 14.987 7.013 -15.887 1.00 87.88 73 SER A CA 1
ATOM 603 C C . SER A 1 73 ? 14.171 5.783 -16.285 1.00 87.88 73 SER A C 1
ATOM 605 O O . SER A 1 73 ? 13.227 5.932 -17.066 1.00 87.88 73 SER A O 1
ATOM 607 N N . PRO A 1 74 ? 14.466 4.599 -15.714 1.00 91.88 74 PRO A N 1
ATOM 608 C CA . PRO A 1 74 ? 13.697 3.393 -15.988 1.00 91.88 74 PRO A CA 1
ATOM 609 C C . PRO A 1 74 ? 12.277 3.519 -15.433 1.00 91.88 74 PRO A C 1
ATOM 611 O O . PRO A 1 74 ? 12.010 4.298 -14.505 1.00 91.88 74 PRO A O 1
ATOM 614 N N . ARG A 1 75 ? 11.361 2.720 -15.978 1.00 92.94 75 ARG A N 1
ATOM 615 C CA . ARG A 1 75 ? 9.969 2.650 -15.528 1.00 92.94 75 ARG A CA 1
ATOM 616 C C . ARG A 1 75 ? 9.588 1.258 -15.064 1.00 92.94 75 ARG A C 1
ATOM 618 O O . ARG A 1 75 ? 10.141 0.266 -15.525 1.00 92.94 75 ARG A O 1
ATOM 625 N N . GLY A 1 76 ? 8.631 1.210 -14.144 1.00 93.88 76 GLY A N 1
ATOM 626 C CA . GLY A 1 76 ? 8.123 -0.020 -13.550 1.00 93.88 76 GLY A CA 1
ATOM 627 C C . GLY A 1 76 ? 6.663 0.103 -13.128 1.00 93.88 76 GLY A C 1
ATOM 628 O O . GLY A 1 76 ? 6.182 1.186 -12.772 1.00 93.88 76 GLY A O 1
ATOM 629 N N . TYR A 1 77 ? 5.942 -1.013 -13.149 1.00 94.81 77 TYR A N 1
ATOM 630 C CA . TYR A 1 77 ? 4.587 -1.085 -12.602 1.00 94.81 77 TYR A CA 1
ATOM 631 C C . TYR A 1 77 ? 4.609 -1.017 -11.076 1.00 94.81 77 TYR A C 1
ATOM 633 O O . TYR A 1 77 ? 5.557 -1.460 -10.434 1.00 94.81 77 TYR A O 1
ATOM 641 N N . CYS A 1 78 ? 3.547 -0.492 -10.463 1.00 93.81 78 CYS A N 1
ATOM 642 C CA . CYS A 1 78 ? 3.411 -0.554 -9.012 1.00 93.81 78 CYS A CA 1
ATOM 643 C C . CYS A 1 78 ? 3.289 -2.024 -8.560 1.00 93.81 78 CYS A C 1
ATOM 645 O O . CYS A 1 78 ? 2.285 -2.649 -8.890 1.00 93.81 78 CYS A O 1
ATOM 647 N N . PRO A 1 79 ? 4.200 -2.557 -7.727 1.00 93.19 79 PRO A N 1
ATOM 648 C CA . PRO A 1 79 ? 4.158 -3.962 -7.300 1.00 93.19 79 PRO A CA 1
ATOM 649 C C . PRO A 1 79 ? 2.931 -4.353 -6.466 1.00 93.19 79 PRO A C 1
ATOM 651 O O . PRO A 1 79 ? 2.631 -5.532 -6.326 1.00 93.19 79 PRO A O 1
ATOM 654 N N . LEU A 1 80 ? 2.229 -3.373 -5.882 1.00 90.44 80 LEU A N 1
ATOM 655 C CA . LEU A 1 80 ? 1.040 -3.631 -5.066 1.00 90.44 80 LEU A CA 1
ATOM 656 C C . LEU A 1 80 ? -0.251 -3.689 -5.878 1.00 90.44 80 LEU A C 1
ATOM 658 O O . LEU A 1 80 ? -1.130 -4.486 -5.578 1.00 90.44 80 LEU A O 1
ATOM 662 N N . CYS A 1 81 ? -0.417 -2.777 -6.837 1.00 91.00 81 CYS A N 1
ATOM 663 C CA . CYS A 1 81 ? -1.673 -2.651 -7.581 1.00 91.00 81 CYS A CA 1
ATOM 664 C C . CYS A 1 81 ? -1.538 -2.974 -9.068 1.00 91.00 81 CYS A C 1
ATOM 666 O O . CYS A 1 81 ? -2.534 -2.900 -9.783 1.00 91.00 81 CYS A O 1
ATOM 668 N N . TYR A 1 82 ? -0.321 -3.288 -9.519 1.00 90.12 82 TYR A N 1
ATOM 669 C CA . TYR A 1 82 ? 0.044 -3.627 -10.895 1.00 90.12 82 TYR A CA 1
ATOM 670 C C . TYR A 1 82 ? -0.341 -2.572 -11.940 1.00 90.12 82 TYR A C 1
ATOM 672 O O . TYR A 1 82 ? -0.426 -2.857 -13.128 1.00 90.12 82 TYR A O 1
ATOM 680 N N . ARG A 1 83 ? -0.571 -1.326 -11.510 1.00 90.19 83 ARG 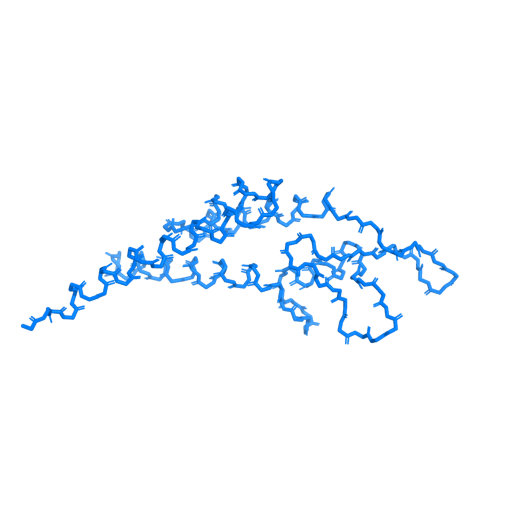A N 1
ATOM 681 C CA . ARG A 1 83 ? -0.877 -0.205 -12.407 1.00 90.19 83 ARG A CA 1
ATOM 682 C C . ARG A 1 83 ? 0.394 0.507 -12.851 1.00 90.19 83 ARG A C 1
ATOM 684 O O . ARG A 1 83 ? 1.389 0.513 -12.123 1.00 90.19 83 ARG A O 1
ATOM 691 N N . GLY A 1 84 ? 0.325 1.122 -14.028 1.00 87.88 84 GLY A N 1
ATOM 692 C CA . GLY A 1 84 ? 1.318 2.058 -14.550 1.00 87.88 84 GLY A CA 1
ATOM 693 C C . GLY A 1 84 ? 0.800 3.495 -14.558 1.00 87.88 84 GLY A C 1
ATOM 694 O O . GLY A 1 84 ? -0.223 3.791 -13.935 1.00 87.88 84 GLY A O 1
ATOM 695 N N . ALA A 1 85 ? 1.516 4.379 -15.253 1.00 82.06 85 ALA A N 1
ATOM 696 C CA . ALA A 1 85 ? 1.085 5.756 -15.456 1.00 82.06 85 ALA A CA 1
ATOM 697 C C . ALA A 1 85 ? -0.238 5.832 -16.248 1.00 82.06 85 ALA A C 1
ATOM 699 O O . ALA A 1 85 ? -0.586 4.928 -17.002 1.00 82.06 85 ALA A O 1
ATOM 700 N N . ASP A 1 86 ? -0.992 6.919 -16.063 1.00 71.94 86 ASP A N 1
ATOM 701 C CA . ASP A 1 86 ? -2.322 7.108 -16.671 1.00 71.94 86 ASP A CA 1
ATOM 702 C C . ASP A 1 86 ? -2.263 7.535 -18.161 1.00 71.94 86 ASP A C 1
ATOM 704 O O . ASP A 1 86 ? -3.274 7.946 -18.732 1.00 71.94 86 ASP A O 1
ATOM 708 N N . ASN A 1 87 ? -1.098 7.475 -18.812 1.00 72.81 87 ASN A N 1
ATOM 709 C CA . ASN A 1 87 ? -0.922 7.838 -20.217 1.00 72.81 87 ASN A CA 1
ATOM 710 C C . ASN A 1 87 ? -0.702 6.606 -21.105 1.00 72.81 87 ASN A C 1
ATOM 712 O O . ASN A 1 87 ? 0.072 5.714 -20.793 1.00 72.81 87 ASN A O 1
ATOM 716 N N . ALA A 1 88 ? -1.354 6.600 -22.269 1.00 64.50 88 ALA A N 1
ATOM 717 C CA . ALA A 1 88 ? -1.337 5.469 -23.201 1.00 64.50 88 ALA A CA 1
ATOM 718 C C . ALA A 1 88 ? 0.037 5.173 -23.836 1.00 64.50 88 ALA A C 1
ATOM 720 O O . ALA A 1 88 ? 0.184 4.154 -24.500 1.00 64.50 88 ALA A O 1
ATOM 721 N N . TYR A 1 89 ? 1.008 6.075 -23.678 1.00 67.69 89 TYR A N 1
ATOM 722 C CA . TYR A 1 89 ? 2.315 5.994 -24.330 1.00 67.69 89 TYR A CA 1
ATOM 723 C C . TYR A 1 89 ? 3.444 5.533 -23.407 1.00 67.69 89 TYR A C 1
ATOM 725 O O . TYR A 1 89 ? 4.515 5.221 -23.916 1.00 67.69 89 TYR A O 1
ATOM 733 N N . ASP A 1 90 ? 3.237 5.512 -22.085 1.00 75.62 90 ASP A N 1
ATOM 734 C CA . ASP A 1 90 ? 4.261 5.033 -21.159 1.00 75.62 90 ASP A CA 1
ATOM 735 C C . ASP A 1 90 ? 3.833 3.714 -20.518 1.00 75.62 90 ASP A C 1
ATOM 737 O O . ASP A 1 90 ? 2.718 3.572 -20.010 1.00 75.62 90 ASP A O 1
ATOM 741 N N . GLU A 1 91 ? 4.770 2.776 -20.442 1.00 81.69 91 GLU A N 1
ATOM 742 C CA . GLU A 1 91 ? 4.599 1.563 -19.658 1.00 81.69 91 GLU A CA 1
ATOM 743 C C . GLU A 1 91 ? 5.140 1.808 -18.245 1.00 81.69 91 GLU A C 1
ATOM 745 O O . GLU A 1 91 ? 6.334 2.015 -18.031 1.00 81.69 91 GLU A O 1
ATOM 750 N N . GLY A 1 92 ? 4.249 1.826 -17.252 1.00 89.94 92 GLY A N 1
ATOM 751 C CA . GLY A 1 92 ? 4.646 1.972 -15.850 1.00 89.94 92 GLY A CA 1
ATOM 752 C C . GLY A 1 92 ? 4.932 3.410 -15.391 1.00 89.94 92 GLY A C 1
ATOM 753 O O . GLY A 1 92 ? 4.781 4.399 -16.111 1.00 89.94 92 GLY A O 1
ATOM 754 N N . PHE A 1 93 ? 5.321 3.533 -14.124 1.00 93.19 93 PHE A N 1
ATOM 755 C CA . PHE A 1 93 ? 5.752 4.789 -13.513 1.00 93.19 93 PHE A CA 1
ATOM 756 C C . PHE A 1 93 ? 7.260 4.954 -13.646 1.00 93.19 93 PHE A C 1
ATOM 758 O O . PHE A 1 93 ? 7.983 3.973 -13.514 1.00 93.19 93 PHE A O 1
ATOM 765 N N . ILE A 1 94 ? 7.743 6.195 -13.773 1.00 92.75 94 ILE A N 1
ATOM 766 C CA . ILE A 1 94 ? 9.163 6.504 -13.538 1.00 92.75 94 ILE A CA 1
ATOM 767 C C . ILE A 1 94 ? 9.557 5.948 -12.164 1.00 92.75 94 ILE A C 1
ATOM 769 O O . ILE A 1 94 ? 8.974 6.339 -11.140 1.00 92.75 94 ILE A O 1
ATOM 773 N N . ILE A 1 95 ? 10.521 5.022 -12.154 1.00 89.75 95 ILE A N 1
ATOM 774 C CA . ILE A 1 95 ? 11.033 4.400 -10.932 1.00 89.75 95 ILE A CA 1
ATOM 775 C C . ILE A 1 95 ? 11.634 5.498 -10.065 1.00 89.75 95 ILE A C 1
ATOM 777 O O . ILE A 1 95 ? 12.273 6.418 -10.570 1.00 89.75 95 ILE A O 1
ATOM 78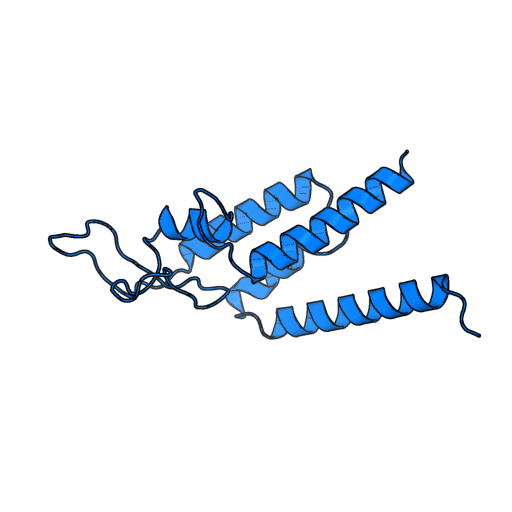1 N N . SER A 1 96 ? 11.416 5.394 -8.754 1.00 88.94 96 SER A N 1
ATOM 782 C CA . SER A 1 96 ? 11.600 6.449 -7.751 1.00 88.94 96 SER A CA 1
ATOM 783 C C . SER A 1 96 ? 10.483 7.494 -7.765 1.00 88.94 96 SER A C 1
ATOM 785 O O . SER A 1 96 ? 9.449 7.276 -7.140 1.00 88.94 96 SER A O 1
ATOM 787 N N . GLU A 1 97 ? 10.654 8.631 -8.431 1.00 92.06 97 GLU A N 1
ATOM 788 C CA . GLU A 1 97 ? 9.806 9.800 -8.222 1.00 92.06 97 GLU A CA 1
ATOM 789 C C . GLU A 1 97 ? 8.344 9.572 -8.631 1.00 92.06 97 GLU A C 1
ATOM 791 O O . GLU A 1 97 ? 7.433 9.845 -7.844 1.00 92.06 97 GLU A O 1
ATOM 796 N N . GLY A 1 98 ? 8.108 9.037 -9.833 1.00 92.75 98 GLY A N 1
ATOM 797 C CA . GLY A 1 98 ? 6.760 8.767 -10.336 1.00 92.75 98 GLY A CA 1
ATOM 798 C C . GLY A 1 98 ? 6.022 7.761 -9.455 1.00 92.75 98 GLY A C 1
ATOM 799 O O . GLY A 1 98 ? 4.890 8.007 -9.026 1.00 92.75 98 GLY A O 1
ATOM 800 N N . LEU A 1 99 ? 6.699 6.668 -9.100 1.00 94.69 99 LEU A N 1
ATOM 801 C CA . LEU A 1 99 ? 6.147 5.642 -8.220 1.00 94.69 99 LEU A CA 1
ATOM 802 C C . LEU A 1 99 ? 5.905 6.169 -6.793 1.00 94.69 99 LEU A C 1
ATOM 804 O O . LEU A 1 99 ? 4.865 5.886 -6.202 1.00 94.69 99 LEU A O 1
ATOM 808 N N . ILE A 1 100 ? 6.794 7.004 -6.246 1.00 95.44 100 ILE A N 1
ATOM 809 C CA . ILE A 1 100 ? 6.601 7.654 -4.939 1.00 95.44 100 ILE A CA 1
ATOM 810 C C . ILE A 1 100 ? 5.369 8.561 -4.958 1.00 95.44 100 ILE A C 1
ATOM 812 O O . ILE A 1 100 ? 4.587 8.547 -4.003 1.00 95.44 100 ILE A O 1
ATOM 816 N N . ARG A 1 101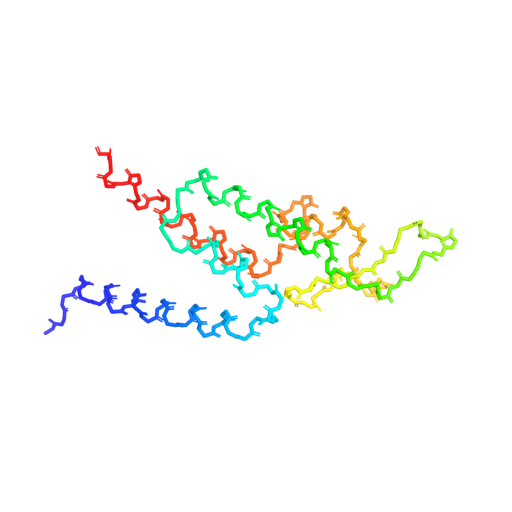 ? 5.174 9.344 -6.025 1.00 94.94 101 ARG A N 1
ATOM 817 C CA . ARG A 1 101 ? 3.993 10.208 -6.178 1.00 94.94 101 ARG A CA 1
ATOM 818 C C . ARG A 1 101 ? 2.710 9.381 -6.212 1.00 94.94 101 ARG A C 1
ATOM 820 O O . ARG A 1 101 ? 1.765 9.723 -5.504 1.00 94.94 101 ARG A O 1
ATOM 827 N N . HIS A 1 102 ? 2.711 8.257 -6.928 1.00 95.56 102 HIS A N 1
ATOM 828 C CA . HIS A 1 102 ? 1.605 7.298 -6.935 1.00 95.56 102 HIS A CA 1
ATOM 829 C C . HIS A 1 102 ? 1.337 6.689 -5.549 1.00 95.56 102 HIS A C 1
ATOM 831 O O . HIS A 1 102 ? 0.199 6.671 -5.084 1.00 95.56 102 HIS A O 1
ATOM 837 N N . LEU A 1 103 ? 2.364 6.226 -4.835 1.00 95.12 103 LEU A N 1
ATOM 838 C CA . LEU A 1 103 ? 2.193 5.632 -3.504 1.00 95.12 103 LEU A CA 1
ATOM 839 C C . LEU A 1 103 ? 1.688 6.662 -2.477 1.00 95.12 103 LEU A C 1
ATOM 841 O O . LEU A 1 103 ? 0.836 6.351 -1.643 1.00 95.12 103 LEU A O 1
ATOM 845 N N . LYS A 1 104 ? 2.167 7.908 -2.557 1.00 94.69 104 LYS A N 1
ATOM 846 C CA . LYS A 1 104 ? 1.772 8.997 -1.649 1.00 94.69 104 LYS A CA 1
ATOM 847 C C . LYS A 1 104 ? 0.475 9.705 -2.050 1.00 94.69 104 LYS A C 1
ATOM 849 O O . LYS A 1 104 ? -0.095 10.382 -1.203 1.00 94.69 104 LYS A O 1
ATOM 854 N N . GLY A 1 105 ? 0.026 9.577 -3.299 1.00 93.38 105 GLY A N 1
ATOM 855 C CA . GLY A 1 105 ? -1.092 10.359 -3.835 1.00 93.38 105 GLY A CA 1
ATOM 856 C C . GLY A 1 105 ? -0.777 11.856 -3.911 1.00 93.38 105 GLY A C 1
ATOM 857 O O . GLY A 1 105 ? -1.594 12.677 -3.505 1.00 93.38 105 GLY A O 1
ATOM 858 N N . SER A 1 106 ? 0.433 12.217 -4.346 1.00 92.88 106 SER A N 1
ATOM 859 C CA . SER A 1 106 ? 0.906 13.609 -4.390 1.00 92.88 106 SER A CA 1
ATOM 860 C C . SER A 1 106 ? 1.058 14.130 -5.821 1.00 92.88 106 SER A C 1
ATOM 862 O O . SER A 1 106 ? 1.077 13.353 -6.773 1.00 92.88 106 SER A O 1
ATOM 864 N N . HIS A 1 107 ? 1.179 15.454 -5.979 1.00 90.56 107 HIS A N 1
ATOM 865 C CA . HIS A 1 107 ? 1.408 16.113 -7.277 1.00 90.56 107 HIS A CA 1
ATOM 866 C C . HIS A 1 107 ? 0.359 15.756 -8.348 1.00 90.56 107 HIS A C 1
ATOM 868 O O . HIS A 1 107 ? 0.690 15.582 -9.516 1.00 90.56 107 HIS A O 1
ATOM 874 N N . GLY A 1 108 ? -0.904 15.596 -7.940 1.00 85.56 108 GLY A N 1
ATOM 875 C CA . GLY A 1 108 ? -2.005 15.236 -8.840 1.00 85.56 108 GLY A CA 1
ATOM 876 C C . GLY A 1 108 ? -2.021 13.772 -9.295 1.00 85.56 108 GLY A C 1
ATOM 877 O O . GLY A 1 108 ? -2.923 13.389 -10.033 1.00 85.56 108 GLY A O 1
ATOM 878 N N . ALA A 1 109 ? -1.074 12.937 -8.851 1.00 88.69 109 ALA A N 1
ATOM 879 C CA . ALA A 1 109 ? -1.048 11.523 -9.204 1.00 88.69 109 ALA A CA 1
ATOM 880 C C . ALA A 1 109 ? -2.198 10.753 -8.539 1.00 88.69 109 ALA A C 1
ATOM 882 O O . ALA A 1 109 ? -2.495 10.931 -7.351 1.00 88.69 109 ALA A O 1
ATOM 883 N N . ARG A 1 110 ? -2.803 9.823 -9.284 1.00 91.12 110 ARG A N 1
ATOM 884 C CA . ARG A 1 110 ? -3.766 8.873 -8.725 1.00 91.12 110 ARG A CA 1
ATOM 885 C C . ARG A 1 110 ? -3.071 7.997 -7.687 1.00 91.12 110 ARG A C 1
ATOM 887 O O . ARG A 1 110 ? -2.141 7.265 -8.018 1.00 91.12 110 ARG A O 1
ATOM 894 N N . GLN A 1 111 ? -3.544 8.044 -6.442 1.00 95.25 111 GLN A N 1
ATOM 895 C CA . GLN A 1 111 ? -2.962 7.248 -5.364 1.00 95.25 111 GLN A CA 1
ATOM 896 C C . GLN A 1 111 ? -3.137 5.738 -5.607 1.00 95.25 111 GLN A C 1
ATOM 898 O O . GLN A 1 111 ? -4.203 5.298 -6.053 1.00 95.25 111 GLN A O 1
ATOM 903 N N . CYS A 1 112 ? -2.127 4.942 -5.241 1.00 93.62 112 CYS A N 1
ATOM 904 C CA . CYS A 1 112 ? -2.236 3.486 -5.143 1.00 93.62 112 CYS A CA 1
ATOM 905 C C . CYS A 1 112 ? -3.477 3.088 -4.338 1.00 93.62 112 CYS A C 1
ATOM 907 O O . CYS A 1 112 ? -3.685 3.563 -3.222 1.00 93.62 112 CYS A O 1
ATOM 909 N N . THR A 1 113 ? -4.303 2.201 -4.899 1.00 91.81 113 THR A N 1
ATOM 910 C CA . THR A 1 113 ? -5.584 1.825 -4.278 1.00 91.81 113 THR A CA 1
ATOM 911 C C . THR A 1 113 ? -5.373 1.081 -2.957 1.00 91.81 113 THR A C 1
ATOM 913 O O . THR A 1 113 ? -6.102 1.339 -2.003 1.00 91.81 113 THR A O 1
ATOM 916 N N . ILE A 1 114 ? -4.323 0.257 -2.865 1.00 89.31 114 ILE A N 1
ATOM 917 C CA . ILE A 1 114 ? -3.953 -0.455 -1.634 1.00 89.31 114 ILE A CA 1
ATOM 918 C C . ILE A 1 114 ? -3.508 0.533 -0.547 1.00 89.31 114 ILE A C 1
ATOM 920 O O . ILE A 1 114 ? -4.068 0.537 0.546 1.00 89.31 114 ILE A O 1
ATOM 924 N N . ILE A 1 115 ? -2.578 1.446 -0.857 1.00 91.50 115 ILE A N 1
ATOM 925 C CA . ILE A 1 115 ? -2.119 2.454 0.118 1.00 91.50 115 ILE A CA 1
ATOM 926 C C . ILE A 1 115 ? -3.267 3.376 0.547 1.00 91.50 115 ILE A C 1
ATOM 928 O O . ILE A 1 115 ? -3.379 3.721 1.720 1.00 91.50 115 ILE A O 1
ATOM 932 N N . LYS A 1 116 ? -4.153 3.750 -0.382 1.00 92.69 116 LYS A N 1
ATOM 933 C CA . LYS A 1 116 ? -5.334 4.561 -0.075 1.00 92.69 116 LYS A CA 1
ATOM 934 C C . LYS A 1 116 ? -6.273 3.857 0.909 1.00 92.69 116 LYS A C 1
ATOM 936 O O . LYS A 1 116 ? -6.814 4.517 1.794 1.00 92.69 116 LYS A O 1
ATOM 941 N N . ALA A 1 117 ? -6.482 2.549 0.760 1.00 88.56 117 ALA A N 1
ATOM 942 C CA . ALA A 1 117 ? -7.291 1.768 1.694 1.00 88.56 117 ALA A CA 1
ATOM 943 C C . ALA A 1 117 ? -6.656 1.745 3.094 1.00 88.56 117 ALA A C 1
ATOM 945 O O . ALA A 1 117 ? -7.339 2.051 4.072 1.00 88.56 117 ALA A O 1
ATOM 946 N N . LEU A 1 118 ? -5.342 1.505 3.179 1.00 89.00 118 LEU A N 1
ATOM 947 C CA . LEU A 1 118 ? -4.593 1.565 4.441 1.00 89.00 118 LEU A CA 1
ATOM 948 C C . LEU A 1 118 ? -4.699 2.939 5.111 1.00 89.00 118 LEU A C 1
ATOM 950 O O . LEU A 1 118 ? -4.996 3.02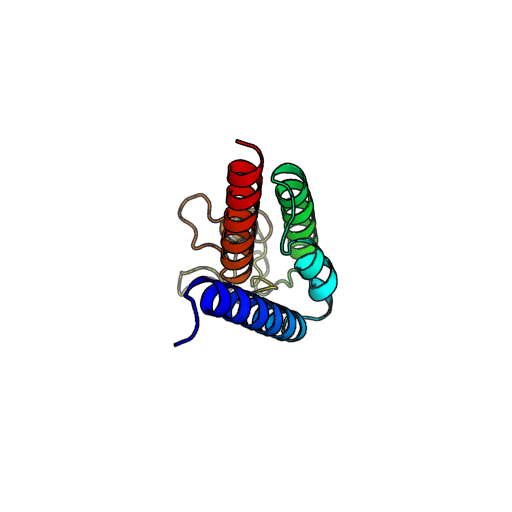1 6.300 1.00 89.00 118 LEU A O 1
ATOM 954 N N . ASP A 1 119 ? -4.556 4.024 4.342 1.00 91.19 119 ASP A N 1
ATOM 955 C CA . ASP A 1 119 ? -4.683 5.390 4.861 1.00 91.19 119 ASP A CA 1
ATOM 956 C C . ASP A 1 119 ? -6.067 5.634 5.473 1.00 91.19 119 ASP A C 1
ATOM 958 O O . ASP A 1 119 ? -6.184 6.287 6.510 1.00 91.19 119 ASP A O 1
ATOM 962 N N . LYS A 1 120 ? -7.128 5.108 4.848 1.00 90.38 120 LYS A N 1
ATOM 963 C CA . LYS A 1 120 ? -8.500 5.252 5.350 1.00 90.38 120 LYS A CA 1
ATOM 964 C C . LYS A 1 120 ? -8.729 4.464 6.635 1.00 90.38 120 LYS A C 1
ATOM 966 O O . LYS A 1 120 ? -9.314 5.021 7.564 1.00 90.38 120 LYS A O 1
ATOM 971 N N . ILE A 1 121 ? -8.239 3.227 6.703 1.00 86.94 121 ILE A N 1
ATOM 972 C CA . ILE A 1 121 ? -8.315 2.394 7.911 1.00 86.94 121 ILE A CA 1
ATOM 973 C C . ILE A 1 121 ? -7.554 3.074 9.052 1.00 86.94 121 ILE A C 1
ATOM 975 O O . ILE A 1 121 ? -8.131 3.348 10.104 1.00 86.94 121 ILE A O 1
ATOM 979 N N . ALA A 1 122 ? -6.292 3.443 8.831 1.00 88.19 122 ALA A N 1
ATOM 980 C CA . ALA A 1 122 ? -5.474 4.102 9.844 1.00 88.19 122 ALA A CA 1
ATOM 981 C C . ALA A 1 122 ? -6.117 5.404 10.339 1.00 88.19 122 ALA A C 1
ATOM 983 O O . ALA A 1 122 ? -6.227 5.634 11.543 1.00 88.19 122 ALA A O 1
ATOM 984 N N . GLN A 1 123 ? -6.615 6.242 9.423 1.00 90.00 123 GLN A N 1
ATOM 985 C CA . GLN A 1 123 ? -7.262 7.502 9.781 1.00 90.00 123 GLN A CA 1
ATOM 986 C C . GLN A 1 123 ? -8.510 7.299 10.653 1.00 90.00 123 GLN A C 1
ATOM 988 O O . GLN A 1 123 ? -8.740 8.096 11.567 1.00 90.00 123 GLN A O 1
ATOM 993 N N . TYR A 1 124 ? -9.298 6.253 10.395 1.00 88.31 124 TYR A N 1
ATOM 994 C CA . TYR A 1 124 ? -10.455 5.900 11.218 1.00 88.31 124 TYR A CA 1
ATOM 995 C C . TYR A 1 124 ? -10.034 5.539 12.651 1.00 88.31 124 TYR A C 1
ATOM 997 O O . TYR A 1 124 ? -10.533 6.145 13.600 1.00 88.31 124 TYR A O 1
ATOM 1005 N N . TYR A 1 125 ? -9.054 4.647 12.822 1.00 85.94 125 TYR A N 1
ATOM 1006 C CA . TYR A 1 125 ? -8.584 4.228 14.150 1.00 85.94 125 TYR A CA 1
ATOM 1007 C C . TYR A 1 125 ? -7.913 5.347 14.940 1.00 85.94 125 TYR A C 1
ATOM 1009 O O . TYR A 1 125 ? -8.175 5.504 16.132 1.00 85.94 125 TYR A O 1
ATOM 1017 N N . ILE A 1 126 ? -7.119 6.182 14.272 1.00 87.69 126 ILE A N 1
ATOM 1018 C CA . ILE A 1 126 ? -6.515 7.365 14.892 1.00 87.69 126 ILE A CA 1
ATOM 1019 C C . ILE A 1 126 ? -7.604 8.306 15.425 1.00 87.69 126 ILE A C 1
ATOM 1021 O O . ILE A 1 126 ? -7.465 8.861 16.515 1.00 87.69 126 ILE A O 1
ATOM 1025 N N . ASN A 1 127 ? -8.698 8.497 14.682 1.00 89.06 127 ASN A N 1
ATOM 1026 C CA . ASN A 1 127 ? -9.805 9.343 15.129 1.00 89.06 127 ASN A CA 1
ATOM 1027 C C . ASN A 1 127 ? -10.583 8.709 16.288 1.00 89.06 127 ASN A C 1
ATOM 1029 O O . ASN A 1 127 ? -10.930 9.418 17.230 1.00 89.06 127 ASN A O 1
ATOM 1033 N N . LEU A 1 128 ? -10.797 7.391 16.262 1.00 85.62 128 LEU A N 1
ATOM 1034 C CA . LEU A 1 128 ? -11.412 6.669 17.378 1.00 85.62 128 LEU A CA 1
ATOM 1035 C C . LEU A 1 128 ? -10.595 6.796 18.668 1.00 85.62 128 LEU A C 1
ATOM 1037 O O . LEU A 1 128 ? -11.160 7.057 19.725 1.00 85.62 128 LEU A O 1
ATOM 1041 N N . GLN A 1 129 ? -9.272 6.640 18.593 1.00 84.31 129 GLN A N 1
ATOM 1042 C CA . GLN A 1 129 ? -8.389 6.793 19.753 1.00 84.31 129 GLN A CA 1
ATOM 1043 C C . GLN A 1 129 ? -8.453 8.211 20.323 1.00 84.31 129 GLN A C 1
ATOM 1045 O O . GLN A 1 129 ? -8.550 8.384 21.533 1.00 84.31 129 GLN A O 1
ATOM 1050 N N . LYS A 1 130 ? -8.456 9.231 19.456 1.00 86.19 130 LYS A N 1
ATOM 1051 C CA . LYS A 1 130 ? -8.621 10.626 19.886 1.00 86.19 130 LYS A CA 1
ATOM 1052 C C . LYS A 1 130 ? -9.948 10.860 20.598 1.00 86.19 130 LYS A C 1
ATOM 1054 O O . LYS A 1 130 ? -9.947 11.528 21.617 1.00 86.19 130 LYS A O 1
ATOM 1059 N N . ALA A 1 131 ? -11.045 10.304 20.084 1.00 86.50 131 ALA A N 1
ATOM 1060 C CA . ALA A 1 131 ? -12.365 10.453 20.692 1.00 86.50 131 ALA A CA 1
ATOM 1061 C C . ALA A 1 131 ? -12.478 9.758 22.060 1.00 86.50 131 ALA A C 1
ATOM 1063 O O . ALA A 1 131 ? -13.205 10.238 22.914 1.00 86.50 131 ALA A O 1
ATOM 1064 N N . LYS A 1 132 ? -11.756 8.649 22.281 1.00 82.75 132 LYS A N 1
ATOM 1065 C CA . LYS A 1 132 ? -11.711 7.959 23.585 1.00 82.75 132 LYS A CA 1
ATOM 1066 C C . LYS A 1 132 ? -10.872 8.689 24.640 1.00 82.75 132 LYS A C 1
ATOM 1068 O O . LYS A 1 132 ? -11.064 8.449 25.825 1.00 82.75 132 LYS A O 1
ATOM 1073 N N . ASN A 1 133 ? -9.927 9.521 24.202 1.00 77.00 133 ASN A N 1
ATOM 1074 C CA . ASN A 1 133 ? -8.985 10.244 25.061 1.00 77.00 133 ASN A CA 1
ATOM 1075 C C . ASN A 1 133 ? -9.345 11.734 25.233 1.00 77.00 133 ASN A C 1
ATOM 1077 O O . ASN A 1 133 ? -8.547 12.477 25.803 1.00 77.00 133 ASN A O 1
ATOM 1081 N N . ALA A 1 134 ? -10.479 12.170 24.677 1.00 69.00 134 ALA A N 1
ATOM 1082 C CA . ALA A 1 134 ? -11.019 13.525 24.775 1.00 69.00 134 ALA A CA 1
ATOM 1083 C C . ALA A 1 134 ? -12.130 13.571 25.827 1.00 69.00 134 ALA A C 1
ATOM 1085 O O . ALA A 1 134 ? -12.200 14.598 26.536 1.00 69.00 134 ALA A O 1
#

Secondary structure (DSSP, 8-state):
---HHHHHHHHHHHHHHHHHHHHHHS-HHHHHHHHHT-TT--HHHHHHHHHHHHHHHHHHPPEEE--BTTB-S-EE--TTT----SSTT--SEETTHHHHHHHHT-TTPPPPHHHHHHHHHHHHHHHHHHHHT-